Protein AF-A0AAN4CJ44-F1 (afdb_monomer)

pLDDT: mean 75.92, std 13.55, range [34.72, 87.44]

Solvent-accessible surface area (backbone atoms only — not comparable to full-atom values): 5022 Å² total; per-residue (Å²): 135,84,78,83,66,66,59,46,54,40,39,34,39,24,22,91,86,69,54,65,53,77,55,43,90,44,60,66,50,72,50,76,44,77,44,57,70,92,80,41,80,48,74,48,74,48,75,48,74,44,91,69,51,72,68,59,50,51,45,57,74,69,59,62,46,76,46,81,47,75,49,76,44,68,77,86,69,85,131

Organism: Shigella dysenteriae (NCBI:txid622)

Mean predicted aligned error: 8.91 Å

Sequence (79 aa):
MSKNWMRHFELLLVDDKGDGIKISELKVTFNIQKMPATIFNGFVGNFKVYNLSPTTQNRIMQKEFSRIQVIAGYKGQPD

Radius of gyration: 14.85 Å; Cα contacts (8 Å, |Δi|>4): 109; chains: 1; bounding box: 38×24×40 Å

Secondary structure (DSSP, 8-state):
------EEEEEEEE-TTS-EEE-TTS-EEEEEEEPPTTT-SSEEEEEEE-S--HHHHHHHHTT---EEEEEEEETT---

Structure (mmCIF, N/CA/C/O backbone):
data_AF-A0AAN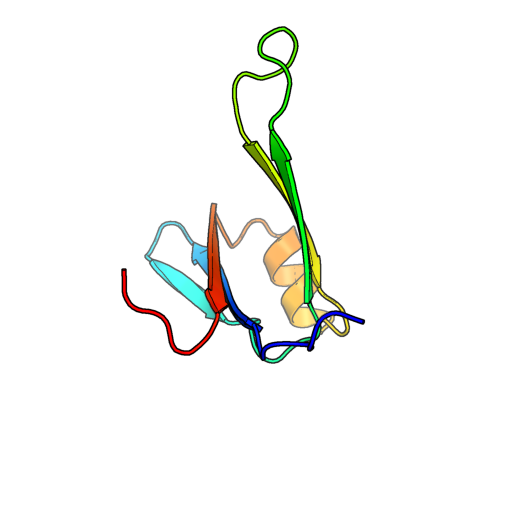4CJ44-F1
#
_entry.id   AF-A0AAN4CJ44-F1
#
loop_
_atom_site.group_PDB
_atom_site.id
_atom_site.type_symbol
_atom_site.label_atom_id
_atom_site.label_alt_id
_atom_site.label_comp_id
_atom_site.label_asym_id
_atom_site.label_entity_id
_atom_site.label_seq_id
_atom_site.pdbx_PDB_ins_code
_atom_site.Cartn_x
_atom_site.Cartn_y
_atom_site.Cartn_z
_atom_site.occupancy
_atom_site.B_iso_or_equiv
_atom_site.auth_seq_id
_atom_site.auth_comp_id
_atom_site.auth_asym_id
_atom_site.auth_atom_id
_atom_site.pdbx_PDB_model_num
ATOM 1 N N . MET A 1 1 ? 4.456 9.247 -27.147 1.00 34.72 1 MET A N 1
ATOM 2 C CA . MET A 1 1 ? 3.190 9.017 -26.416 1.00 34.72 1 MET A CA 1
ATOM 3 C C . MET A 1 1 ? 3.097 7.531 -26.090 1.00 34.72 1 MET A C 1
ATOM 5 O O . MET A 1 1 ? 2.741 6.757 -26.970 1.00 34.72 1 MET A O 1
ATOM 9 N N . SER A 1 2 ? 3.544 7.097 -24.904 1.00 36.12 2 SER A N 1
ATOM 10 C CA . SER A 1 2 ? 3.539 5.667 -24.565 1.00 36.12 2 SER A CA 1
ATOM 11 C C . SER A 1 2 ? 2.125 5.219 -24.206 1.00 36.12 2 SER A C 1
ATOM 13 O O . SER A 1 2 ? 1.407 5.867 -23.446 1.00 36.12 2 SER A O 1
ATOM 15 N N . LYS A 1 3 ? 1.711 4.126 -24.846 1.00 35.31 3 LYS A N 1
ATOM 16 C CA . LYS A 1 3 ? 0.403 3.498 -24.700 1.00 35.31 3 LYS A CA 1
ATOM 17 C C . LYS A 1 3 ? 0.196 3.118 -23.232 1.00 35.31 3 LYS A C 1
ATOM 19 O O . LYS A 1 3 ? 1.037 2.433 -22.656 1.00 35.31 3 LYS A O 1
ATOM 24 N N . ASN A 1 4 ? -0.922 3.555 -22.652 1.00 42.56 4 ASN A N 1
ATOM 25 C CA . ASN A 1 4 ? -1.441 3.059 -21.378 1.00 42.56 4 ASN A CA 1
ATOM 26 C C . ASN A 1 4 ? -1.743 1.565 -21.524 1.00 42.56 4 ASN A C 1
ATOM 28 O O . ASN A 1 4 ? -2.869 1.167 -21.815 1.00 42.56 4 ASN A O 1
ATOM 32 N N . TRP A 1 5 ? -0.723 0.725 -21.394 1.00 45.06 5 TRP A N 1
ATOM 33 C CA . TRP A 1 5 ? -0.926 -0.702 -21.234 1.00 45.06 5 TRP A CA 1
ATOM 34 C C . TRP A 1 5 ? -1.658 -0.887 -19.918 1.00 45.06 5 TRP A C 1
ATOM 36 O O . TRP A 1 5 ? -1.197 -0.392 -18.890 1.00 45.06 5 TRP A O 1
ATOM 46 N N . MET A 1 6 ? -2.834 -1.513 -19.989 1.00 49.75 6 MET A N 1
ATOM 47 C CA . MET A 1 6 ? -3.672 -1.835 -18.840 1.00 49.75 6 MET A CA 1
ATOM 48 C C . MET A 1 6 ? -2.803 -2.541 -17.801 1.00 49.75 6 MET A C 1
ATOM 50 O O . MET A 1 6 ? -2.509 -3.731 -17.925 1.00 49.75 6 MET A O 1
ATOM 54 N N . ARG A 1 7 ? -2.321 -1.774 -16.821 1.00 59.97 7 ARG A N 1
ATOM 55 C CA . ARG A 1 7 ? -1.558 -2.309 -15.705 1.00 59.97 7 ARG A CA 1
ATOM 56 C C . ARG A 1 7 ? -2.549 -3.140 -14.917 1.00 59.97 7 ARG A C 1
ATOM 58 O O . ARG A 1 7 ? -3.497 -2.591 -14.359 1.00 59.97 7 ARG A O 1
ATOM 65 N N . HIS A 1 8 ? -2.357 -4.454 -14.929 1.00 72.56 8 HIS A N 1
ATOM 66 C CA . HIS A 1 8 ? -3.016 -5.295 -13.948 1.00 72.56 8 HIS A CA 1
ATOM 67 C C . HIS A 1 8 ? -2.434 -4.871 -12.608 1.00 72.56 8 HIS A C 1
ATOM 69 O O . HIS A 1 8 ? -1.222 -4.962 -12.400 1.00 72.56 8 HIS A O 1
ATOM 75 N N . PHE A 1 9 ? -3.279 -4.279 -11.776 1.00 75.25 9 PHE A N 1
ATOM 76 C CA . PHE A 1 9 ? -2.894 -3.773 -10.476 1.00 75.25 9 PHE A CA 1
ATOM 77 C C . PHE A 1 9 ? -3.804 -4.402 -9.441 1.00 75.25 9 PHE A C 1
ATOM 79 O O . PHE A 1 9 ? -5.011 -4.164 -9.434 1.00 75.25 9 PHE A O 1
ATOM 86 N N . GLU A 1 10 ? -3.205 -5.185 -8.559 1.00 81.69 10 GLU A N 1
ATOM 87 C CA . GLU A 1 10 ? -3.865 -5.717 -7.390 1.00 81.69 10 GLU A CA 1
ATOM 88 C C . GLU A 1 10 ? -3.151 -5.245 -6.135 1.00 81.69 10 GLU A C 1
ATOM 90 O O . GLU A 1 10 ? -1.935 -5.363 -5.996 1.00 81.69 10 GLU A O 1
ATOM 95 N N . LEU A 1 11 ? -3.942 -4.695 -5.222 1.00 84.06 11 LEU A N 1
ATOM 96 C CA . LEU A 1 11 ? -3.526 -4.306 -3.887 1.00 84.06 11 LEU A CA 1
ATOM 97 C C . LEU A 1 11 ? -4.341 -5.118 -2.891 1.00 84.06 11 LEU A C 1
ATOM 99 O O . LEU A 1 11 ? -5.575 -5.055 -2.899 1.00 84.06 11 LEU A O 1
ATOM 103 N N . LEU A 1 12 ? -3.637 -5.860 -2.049 1.00 87.12 12 LEU A N 1
ATOM 104 C CA . LEU A 1 12 ? -4.197 -6.678 -0.989 1.00 87.12 12 LEU A CA 1
ATOM 105 C C . LEU A 1 12 ? -3.557 -6.252 0.335 1.00 87.12 12 LEU A C 1
ATOM 107 O O . LEU A 1 12 ? -2.332 -6.225 0.468 1.00 87.12 12 LEU A O 1
ATOM 111 N N . LEU A 1 13 ? -4.391 -5.898 1.306 1.00 87.06 13 LEU A N 1
ATOM 112 C CA . LEU A 1 13 ? -3.965 -5.692 2.688 1.00 87.06 13 LEU A CA 1
ATOM 113 C C . LEU A 1 13 ? -4.263 -6.963 3.462 1.00 87.06 13 LEU A C 1
ATOM 115 O O . LEU A 1 13 ? -5.391 -7.437 3.395 1.00 87.06 13 LEU A O 1
ATOM 119 N N . VAL A 1 14 ? -3.269 -7.510 4.153 1.00 87.44 14 VAL A N 1
ATOM 120 C CA . VAL A 1 14 ? -3.360 -8.802 4.841 1.00 87.44 14 VAL A CA 1
ATOM 121 C C . VAL A 1 14 ? -2.995 -8.613 6.309 1.00 87.44 14 VAL A C 1
ATOM 123 O O . VAL A 1 14 ? -2.063 -7.870 6.625 1.00 87.44 14 VAL A O 1
ATOM 126 N N . ASP A 1 15 ? -3.733 -9.269 7.193 1.00 87.06 15 ASP A N 1
ATOM 127 C CA . ASP A 1 15 ? -3.419 -9.432 8.610 1.00 87.06 15 ASP A CA 1
ATOM 128 C C . ASP A 1 15 ? -2.436 -10.599 8.829 1.00 87.06 15 ASP A C 1
ATOM 130 O O . ASP A 1 15 ? -2.143 -11.387 7.929 1.00 87.06 15 ASP A O 1
ATOM 134 N N . ASP A 1 16 ? -1.924 -10.742 10.047 1.00 81.94 16 ASP A N 1
ATOM 135 C CA . ASP A 1 16 ? -1.014 -11.813 10.459 1.00 81.94 16 ASP A CA 1
ATOM 136 C C . ASP A 1 16 ? -1.618 -13.216 10.259 1.00 81.94 16 ASP A C 1
ATOM 138 O O . ASP A 1 16 ? -0.914 -14.179 9.964 1.00 81.94 16 ASP A O 1
ATOM 142 N N . LYS A 1 17 ? -2.950 -13.317 10.322 1.00 80.38 17 LYS A N 1
ATOM 143 C CA . LYS A 1 17 ? -3.699 -14.569 10.132 1.00 80.38 17 LYS A CA 1
ATOM 144 C C . LYS A 1 17 ? -3.878 -14.982 8.668 1.00 80.38 17 LYS A C 1
ATOM 146 O O . LYS A 1 17 ? -4.373 -16.074 8.409 1.00 80.38 17 LYS A O 1
ATOM 151 N N . GLY A 1 18 ? -3.487 -14.135 7.713 1.00 76.31 18 GLY A N 1
ATOM 152 C CA . GLY A 1 18 ? -3.682 -14.377 6.279 1.00 76.31 18 GLY A CA 1
ATOM 153 C C . GLY A 1 18 ? -5.021 -13.879 5.723 1.00 76.31 18 GLY A C 1
ATOM 154 O O . GLY A 1 18 ? -5.204 -13.880 4.506 1.00 76.31 18 GLY A O 1
ATOM 155 N N . ASP A 1 19 ? -5.924 -13.400 6.581 1.00 80.69 19 ASP A N 1
ATOM 156 C CA . ASP A 1 19 ? -7.149 -12.712 6.175 1.00 80.69 19 ASP A CA 1
ATOM 157 C C . ASP A 1 19 ? -6.851 -11.282 5.729 1.00 80.69 19 ASP A C 1
ATOM 159 O O . ASP A 1 19 ? -6.000 -10.594 6.289 1.00 80.69 19 ASP A O 1
ATOM 163 N N . GLY A 1 20 ? -7.552 -10.811 4.703 1.00 83.44 20 GLY A N 1
ATOM 164 C CA . GLY A 1 20 ? -7.239 -9.526 4.105 1.00 83.44 20 GLY A CA 1
ATOM 165 C C . GLY A 1 20 ? -8.352 -8.936 3.261 1.00 83.44 20 GLY A C 1
ATOM 166 O O . GLY A 1 20 ? -9.354 -9.581 2.958 1.00 83.44 20 GLY A O 1
ATOM 167 N N . ILE A 1 21 ? -8.159 -7.683 2.862 1.00 84.81 21 ILE A N 1
ATOM 168 C CA . ILE A 1 21 ? -9.067 -6.970 1.968 1.00 84.81 21 ILE A CA 1
ATOM 169 C C . ILE A 1 21 ? -8.372 -6.624 0.659 1.00 84.81 21 ILE A C 1
ATOM 171 O O . ILE A 1 21 ? -7.270 -6.067 0.627 1.00 84.81 21 ILE A O 1
ATOM 175 N N . LYS A 1 22 ? -9.040 -6.939 -0.448 1.00 83.44 22 LYS A N 1
ATOM 176 C CA . LYS A 1 22 ? -8.589 -6.573 -1.786 1.00 83.44 22 LYS A CA 1
ATOM 177 C C . LYS A 1 22 ? -9.152 -5.203 -2.141 1.00 83.44 22 LYS A C 1
ATOM 179 O O . LYS A 1 22 ? -10.358 -5.001 -2.105 1.00 83.44 22 LYS A O 1
ATOM 184 N N . ILE A 1 23 ? -8.279 -4.273 -2.514 1.00 80.12 23 ILE A N 1
ATOM 185 C CA . ILE A 1 23 ? -8.640 -2.880 -2.836 1.00 80.12 23 ILE A CA 1
ATOM 186 C C . ILE A 1 23 ? -8.289 -2.537 -4.290 1.00 80.12 23 ILE A C 1
ATOM 188 O O . ILE A 1 23 ? -8.003 -1.400 -4.653 1.00 80.12 23 ILE A O 1
ATOM 192 N N . SER A 1 24 ? -8.272 -3.563 -5.138 1.00 72.56 24 SER A N 1
ATOM 193 C CA . SER A 1 24 ? -7.803 -3.478 -6.527 1.00 72.56 24 SER A CA 1
ATOM 194 C C . SER A 1 24 ? -8.802 -2.784 -7.456 1.00 72.56 24 SER A C 1
ATOM 196 O O . SER A 1 24 ? -8.426 -2.304 -8.516 1.00 72.56 24 SER A O 1
ATOM 198 N N . GLU A 1 25 ? -10.071 -2.721 -7.054 1.00 76.25 25 GLU A N 1
ATOM 199 C CA . GLU A 1 25 ? -11.149 -2.080 -7.818 1.00 76.25 25 GLU A CA 1
ATOM 200 C C . GLU A 1 25 ? -11.144 -0.551 -7.683 1.00 76.25 25 GLU A C 1
ATOM 202 O O . GLU A 1 25 ? -11.800 0.154 -8.449 1.00 76.25 25 GLU A O 1
ATOM 207 N N . LEU A 1 26 ? -10.398 -0.021 -6.711 1.00 77.56 26 LEU A N 1
ATOM 208 C CA . LEU A 1 26 ? -10.274 1.413 -6.505 1.00 77.56 26 LEU A CA 1
ATOM 209 C C . LEU A 1 26 ? -9.161 2.005 -7.365 1.00 77.56 26 LEU A C 1
ATOM 211 O O . LEU A 1 26 ? -8.193 1.348 -7.748 1.00 77.56 26 LEU A O 1
ATOM 215 N N . LYS A 1 27 ? -9.264 3.309 -7.626 1.00 79.94 27 LYS A N 1
ATOM 216 C CA . LYS A 1 27 ? -8.185 4.049 -8.273 1.00 79.94 27 LYS A CA 1
ATOM 217 C C . LYS A 1 27 ? -6.999 4.129 -7.314 1.00 79.94 27 LYS A C 1
ATOM 219 O O . LYS A 1 27 ? -7.098 4.755 -6.260 1.00 79.94 27 LYS A O 1
ATOM 224 N N . VAL A 1 28 ? -5.868 3.546 -7.704 1.00 78.75 28 VAL A N 1
ATOM 225 C CA . VAL A 1 28 ? -4.622 3.576 -6.927 1.00 78.75 28 VAL A CA 1
ATOM 226 C C . VAL A 1 28 ? -3.505 4.194 -7.753 1.00 78.75 28 VAL A C 1
ATOM 228 O O . VAL A 1 28 ? -3.337 3.886 -8.932 1.00 78.75 28 VAL A O 1
ATOM 231 N N . THR A 1 29 ? -2.720 5.067 -7.130 1.00 81.94 29 THR A N 1
ATOM 232 C CA . THR A 1 29 ? -1.425 5.499 -7.656 1.00 81.94 29 THR A CA 1
ATOM 233 C C . THR A 1 29 ? -0.327 4.993 -6.738 1.00 81.94 29 THR A C 1
ATOM 235 O O . THR A 1 29 ? -0.470 4.992 -5.516 1.00 81.94 29 THR A O 1
ATOM 238 N N . PHE A 1 30 ? 0.771 4.522 -7.317 1.00 80.44 30 PHE A N 1
ATOM 239 C CA . PHE A 1 30 ? 1.900 4.031 -6.545 1.00 80.44 30 PHE A CA 1
ATOM 240 C C . PHE A 1 30 ? 3.219 4.487 -7.147 1.00 80.44 30 PHE A C 1
ATOM 242 O O . PHE A 1 30 ? 3.322 4.732 -8.350 1.00 80.44 30 PHE A O 1
ATOM 249 N N . ASN A 1 31 ? 4.222 4.605 -6.289 1.00 82.50 31 ASN A N 1
ATOM 250 C CA . ASN A 1 31 ? 5.564 5.012 -6.658 1.00 82.50 31 ASN A CA 1
ATOM 251 C C . ASN A 1 31 ? 6.568 4.241 -5.805 1.00 82.50 31 ASN A C 1
ATOM 253 O O . ASN A 1 31 ? 6.547 4.352 -4.581 1.00 82.50 31 ASN A O 1
ATOM 257 N N . ILE A 1 32 ? 7.432 3.465 -6.454 1.00 82.56 32 ILE A N 1
ATOM 258 C CA . ILE A 1 32 ? 8.486 2.698 -5.793 1.00 82.56 32 ILE A CA 1
ATOM 259 C C . ILE A 1 32 ? 9.804 3.413 -6.060 1.00 82.56 32 ILE A C 1
ATOM 261 O O . ILE A 1 32 ? 10.193 3.594 -7.212 1.00 82.56 32 ILE A O 1
ATOM 265 N N . GLN A 1 33 ? 10.485 3.820 -4.995 1.00 81.75 33 GLN A N 1
ATOM 266 C CA . GLN A 1 33 ? 11.787 4.472 -5.070 1.00 81.75 33 GLN A CA 1
ATOM 267 C C . GLN A 1 33 ? 12.823 3.637 -4.331 1.00 81.75 33 GLN A C 1
ATOM 269 O O . GLN A 1 33 ? 12.591 3.191 -3.208 1.00 81.75 33 GLN A O 1
ATOM 274 N N . LYS A 1 34 ? 13.981 3.433 -4.959 1.00 82.62 34 LYS A N 1
ATOM 275 C CA . LYS A 1 34 ? 15.141 2.853 -4.285 1.00 82.62 34 LYS A CA 1
ATOM 276 C C . LYS A 1 34 ? 15.781 3.937 -3.427 1.00 82.62 34 LYS A C 1
ATOM 278 O O . LYS A 1 34 ? 16.184 4.970 -3.959 1.00 82.62 34 LYS A O 1
ATOM 283 N N . MET A 1 35 ? 15.855 3.715 -2.121 1.00 84.75 35 MET A N 1
ATOM 284 C CA . MET A 1 35 ? 16.532 4.649 -1.232 1.00 84.75 35 MET A CA 1
ATOM 285 C C . MET A 1 35 ? 18.051 4.435 -1.283 1.00 84.75 35 MET A C 1
ATOM 287 O O . MET A 1 35 ? 18.516 3.313 -1.509 1.00 84.75 35 MET A O 1
ATOM 291 N N . PRO A 1 36 ? 18.844 5.509 -1.130 1.00 79.06 36 PRO A N 1
ATOM 292 C CA . PRO A 1 36 ? 20.290 5.391 -1.064 1.00 79.06 36 PRO A CA 1
ATOM 293 C C . PRO A 1 36 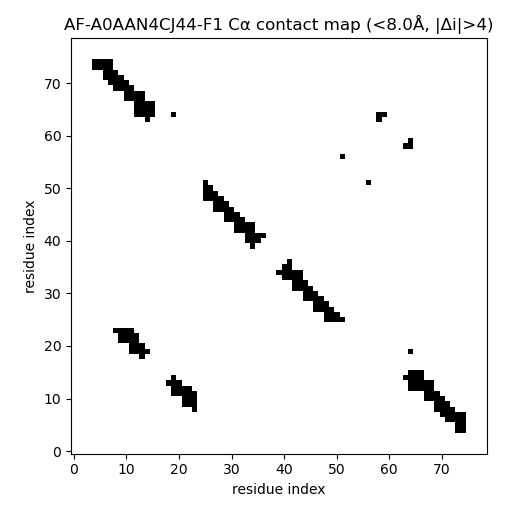? 20.707 4.628 0.199 1.00 79.06 36 PRO A C 1
ATOM 295 O O . PRO A 1 36 ? 20.132 4.812 1.275 1.00 79.06 36 PRO A O 1
ATOM 298 N N . ALA A 1 37 ? 21.753 3.807 0.070 1.00 73.12 37 ALA A N 1
ATOM 299 C CA . ALA A 1 37 ? 22.254 2.935 1.136 1.00 73.12 37 ALA A CA 1
ATOM 300 C C . ALA A 1 37 ? 22.674 3.686 2.413 1.00 73.12 37 ALA A C 1
ATOM 302 O O . ALA A 1 37 ? 22.696 3.097 3.487 1.00 73.12 37 ALA A O 1
ATOM 303 N N . THR A 1 38 ? 22.969 4.983 2.306 1.00 75.75 38 THR A N 1
ATOM 304 C CA . THR A 1 38 ? 23.320 5.864 3.428 1.00 75.75 38 THR A CA 1
ATOM 305 C C . THR A 1 38 ? 22.14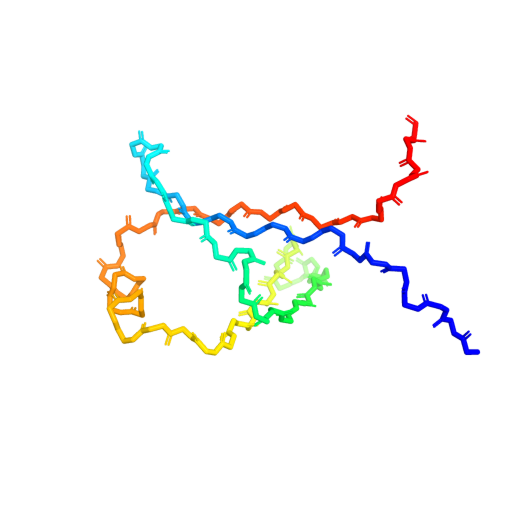1 6.221 4.334 1.00 75.75 38 THR A C 1
ATOM 307 O O . THR A 1 38 ? 22.368 6.630 5.466 1.00 75.75 38 THR A O 1
ATOM 310 N N . ILE A 1 39 ? 20.899 6.081 3.859 1.00 73.12 39 ILE A N 1
ATOM 311 C CA . ILE A 1 39 ? 19.681 6.387 4.628 1.00 73.12 39 ILE A CA 1
ATOM 312 C C . ILE A 1 39 ? 18.929 5.096 4.945 1.00 73.12 39 ILE A C 1
ATOM 314 O O . ILE 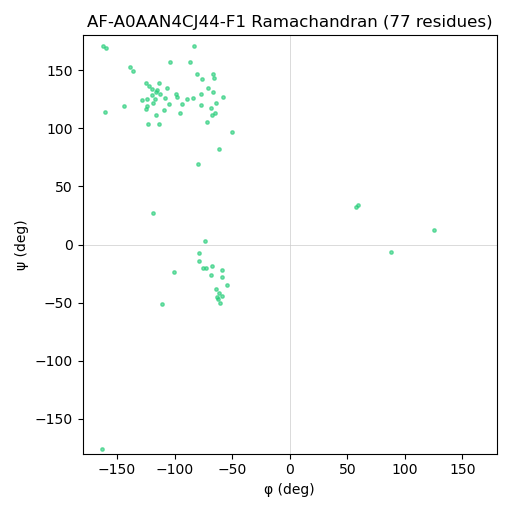A 1 39 ? 18.577 4.835 6.091 1.00 73.12 39 ILE A O 1
ATOM 318 N N . PHE A 1 40 ? 18.675 4.285 3.919 1.00 71.12 40 PHE A N 1
ATOM 319 C CA . PHE A 1 40 ? 17.941 3.035 4.039 1.00 71.12 40 PHE A CA 1
ATOM 320 C C . PHE A 1 40 ? 18.270 2.177 2.821 1.00 71.12 40 PHE A C 1
ATOM 322 O O . PHE A 1 40 ? 17.944 2.543 1.692 1.00 71.12 40 PHE A O 1
ATOM 329 N N . ASN A 1 41 ? 18.940 1.044 3.025 1.00 72.25 41 ASN A N 1
ATOM 330 C CA . ASN A 1 41 ? 19.303 0.151 1.928 1.00 72.25 41 ASN A CA 1
ATOM 331 C C . ASN A 1 41 ? 18.104 -0.722 1.521 1.00 72.25 41 ASN A C 1
ATOM 333 O O . ASN A 1 41 ? 18.072 -1.924 1.777 1.00 72.25 41 ASN A O 1
ATOM 337 N N . GLY A 1 42 ? 17.092 -0.096 0.922 1.00 81.25 42 GLY A N 1
ATOM 338 C CA . GLY A 1 42 ? 15.848 -0.757 0.551 1.00 81.25 42 GLY A CA 1
ATOM 339 C C . GLY A 1 42 ? 15.021 0.023 -0.466 1.00 81.25 42 GLY A C 1
ATOM 340 O O . GLY A 1 42 ? 15.427 1.065 -0.986 1.00 81.25 42 GLY A O 1
ATOM 341 N N . PHE A 1 43 ? 13.838 -0.506 -0.759 1.00 82.81 43 PHE A N 1
ATOM 342 C CA . PHE A 1 43 ? 12.854 0.130 -1.628 1.00 82.81 43 PHE A CA 1
ATOM 343 C C . PHE A 1 43 ? 11.708 0.670 -0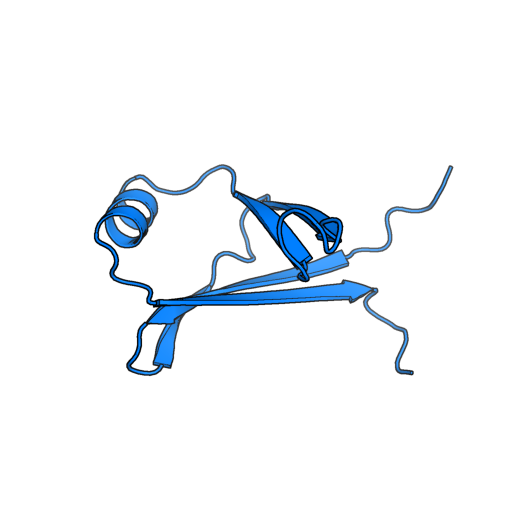.781 1.00 82.81 43 PHE A C 1
ATOM 345 O O . PHE A 1 43 ? 11.191 -0.030 0.086 1.00 82.81 43 PHE A O 1
ATOM 352 N N . VAL A 1 44 ? 11.290 1.901 -1.055 1.00 83.56 44 VAL A N 1
ATOM 353 C CA . VAL A 1 44 ? 10.117 2.513 -0.433 1.00 83.56 44 VAL A CA 1
ATOM 354 C C . VAL A 1 44 ? 9.015 2.614 -1.475 1.00 83.56 44 VAL A C 1
ATOM 356 O O . VAL A 1 44 ? 9.153 3.310 -2.482 1.00 83.56 44 VAL A O 1
ATOM 359 N N . GLY A 1 45 ? 7.919 1.897 -1.231 1.00 81.88 45 GLY A N 1
ATOM 360 C CA . GLY A 1 45 ? 6.694 1.974 -2.016 1.00 81.88 45 GLY A CA 1
ATOM 361 C C . GLY A 1 45 ? 5.704 2.935 -1.369 1.00 81.88 45 GLY A C 1
ATOM 362 O O . GLY A 1 45 ? 5.188 2.662 -0.290 1.00 81.88 45 GLY A O 1
ATOM 363 N N . ASN A 1 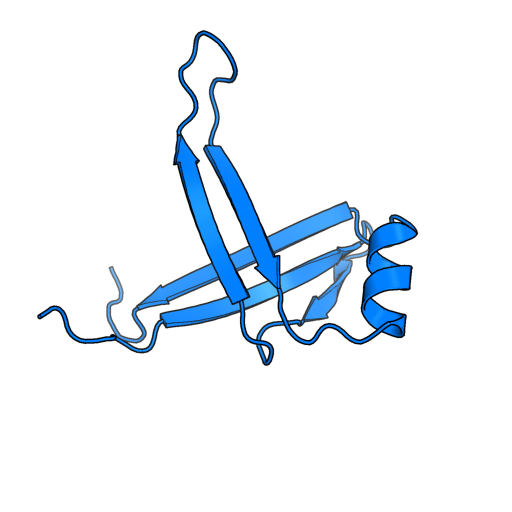46 ? 5.420 4.051 -2.031 1.00 82.19 46 ASN A N 1
ATOM 364 C CA . ASN A 1 46 ? 4.351 4.964 -1.646 1.00 82.19 46 ASN A CA 1
ATOM 365 C C . ASN A 1 46 ? 3.082 4.602 -2.415 1.00 82.19 46 ASN A C 1
ATOM 367 O O . ASN A 1 46 ? 3.084 4.661 -3.644 1.00 82.19 46 ASN A O 1
ATOM 371 N N . PHE A 1 47 ? 2.003 4.278 -1.703 1.00 82.00 47 PHE A N 1
ATOM 372 C CA . PHE A 1 47 ? 0.708 3.910 -2.279 1.00 82.00 47 PHE A CA 1
ATOM 373 C C . PHE A 1 47 ? -0.350 4.930 -1.862 1.00 82.00 47 PHE A C 1
ATOM 375 O O . PHE A 1 47 ? -0.542 5.189 -0.677 1.00 82.00 47 PHE A O 1
ATOM 382 N N . LYS A 1 48 ? -1.044 5.515 -2.838 1.00 85.62 48 LYS A N 1
ATOM 383 C CA . LYS A 1 48 ? -2.188 6.405 -2.632 1.00 85.62 48 LYS A CA 1
ATOM 384 C C . LYS A 1 48 ? -3.423 5.755 -3.231 1.00 85.62 48 LYS A C 1
ATOM 386 O O . LYS A 1 48 ? -3.538 5.625 -4.449 1.00 85.62 48 LYS A O 1
ATOM 391 N N . VAL A 1 49 ? -4.342 5.356 -2.364 1.00 83.19 49 VAL A N 1
ATOM 392 C CA . VAL A 1 49 ? -5.634 4.790 -2.751 1.00 8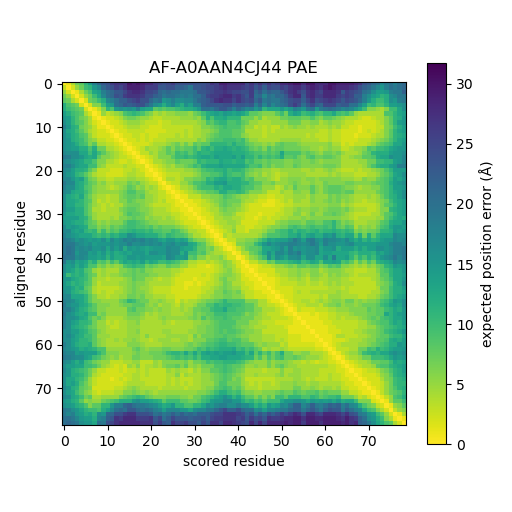3.19 49 VAL A CA 1
ATOM 393 C C . VAL A 1 49 ? -6.690 5.884 -2.662 1.00 83.19 49 VAL A C 1
ATOM 395 O O . VAL A 1 49 ? -6.780 6.582 -1.655 1.00 83.19 49 VAL A O 1
ATOM 398 N N . TYR A 1 50 ? -7.473 6.046 -3.722 1.00 82.75 50 TYR A N 1
ATOM 399 C CA . TYR A 1 50 ? -8.551 7.026 -3.798 1.00 82.75 50 TYR A CA 1
ATOM 400 C C . TYR A 1 50 ? -9.906 6.346 -3.625 1.00 82.75 50 TYR A C 1
ATOM 402 O O . TYR A 1 50 ? -10.058 5.165 -3.924 1.00 82.75 50 TYR A O 1
ATOM 410 N N . ASN A 1 51 ? -10.904 7.126 -3.201 1.00 83.69 51 ASN A N 1
ATOM 411 C CA . ASN A 1 51 ? -12.282 6.665 -3.011 1.00 83.69 51 ASN A CA 1
ATOM 412 C C . ASN A 1 51 ? -12.416 5.507 -2.004 1.00 83.69 51 ASN A C 1
ATOM 414 O O . ASN A 1 51 ? -13.245 4.614 -2.165 1.00 83.69 51 ASN A O 1
ATOM 418 N N . LEU A 1 52 ? -11.564 5.506 -0.975 1.00 82.62 52 LEU A N 1
ATOM 419 C CA . LEU A 1 52 ? -11.644 4.532 0.102 1.00 82.62 52 LEU A CA 1
ATOM 420 C C . LEU A 1 52 ? -12.880 4.823 0.960 1.00 82.62 52 LEU A C 1
ATOM 422 O O . LEU A 1 52 ? -13.121 5.974 1.325 1.00 82.62 52 LEU A O 1
ATOM 426 N N . SER A 1 53 ? -13.648 3.790 1.308 1.00 84.81 53 SER A N 1
ATOM 427 C CA . SER A 1 53 ? -14.764 3.980 2.235 1.00 84.81 53 SER A CA 1
ATOM 428 C C . SER A 1 53 ? -14.239 4.356 3.633 1.00 84.81 53 SER A C 1
ATOM 430 O O . SER A 1 53 ? -13.185 3.844 4.037 1.00 84.81 53 SER A O 1
ATOM 432 N N . PRO A 1 54 ? -14.965 5.183 4.411 1.00 85.12 54 PRO A N 1
ATOM 433 C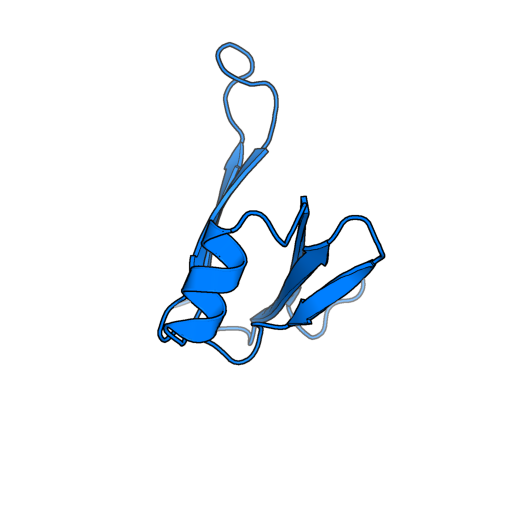 CA . PRO A 1 54 ? -14.589 5.495 5.792 1.00 85.12 54 PRO A CA 1
ATOM 434 C C . PRO A 1 54 ? -14.403 4.234 6.648 1.00 85.12 54 PRO A C 1
ATOM 436 O O . PRO A 1 54 ? -13.502 4.162 7.480 1.00 85.12 54 PRO A O 1
ATOM 439 N N . THR A 1 55 ? -15.207 3.199 6.390 1.00 85.50 55 THR A N 1
ATOM 440 C CA . THR A 1 55 ? -15.101 1.887 7.035 1.00 85.50 55 THR A CA 1
ATOM 441 C C . THR A 1 55 ? -13.747 1.236 6.766 1.00 85.50 55 THR A C 1
ATOM 443 O O . THR A 1 55 ? -13.061 0.824 7.697 1.00 85.50 55 THR A O 1
ATOM 446 N N . THR A 1 56 ? -13.324 1.177 5.501 1.00 83.06 56 THR A N 1
ATOM 447 C CA . THR A 1 56 ? -12.025 0.611 5.112 1.00 83.06 56 THR A CA 1
ATOM 448 C C . THR A 1 56 ? -10.872 1.430 5.687 1.00 83.06 56 THR A C 1
ATOM 450 O O . THR A 1 56 ? -9.887 0.860 6.144 1.00 83.06 56 THR A O 1
ATOM 453 N N . GLN A 1 57 ? -11.002 2.759 5.716 1.00 84.44 57 GLN A N 1
ATOM 454 C CA . GLN A 1 57 ? -9.981 3.643 6.276 1.00 84.44 57 GLN A CA 1
ATOM 455 C C . GLN A 1 57 ? -9.780 3.370 7.767 1.00 84.44 57 GLN A C 1
ATOM 457 O O . GLN A 1 57 ? -8.645 3.202 8.210 1.00 84.44 57 GLN A O 1
ATOM 462 N N . ASN A 1 58 ? -10.873 3.270 8.525 1.00 85.94 58 ASN A N 1
ATOM 463 C CA . ASN A 1 58 ? -10.815 2.985 9.955 1.00 85.94 58 ASN A CA 1
ATOM 464 C C . ASN A 1 58 ? -10.164 1.628 10.238 1.00 85.94 58 ASN A C 1
ATOM 466 O O . ASN A 1 58 ? -9.304 1.553 11.111 1.00 85.94 58 ASN A O 1
ATOM 470 N N . ARG A 1 59 ? -10.484 0.589 9.456 1.00 84.62 59 ARG A N 1
ATOM 471 C CA . ARG A 1 59 ? -9.841 -0.734 9.569 1.00 84.62 59 ARG A CA 1
ATOM 472 C C . ARG A 1 59 ? -8.325 -0.667 9.365 1.00 84.62 59 ARG A C 1
ATOM 474 O O . ARG A 1 59 ? -7.562 -1.211 10.157 1.00 84.62 59 ARG A O 1
ATOM 481 N N . ILE A 1 60 ? -7.869 0.083 8.356 1.00 83.94 60 ILE A N 1
ATOM 482 C CA . ILE A 1 60 ? -6.432 0.296 8.110 1.00 83.94 60 ILE A CA 1
ATOM 483 C C . ILE A 1 60 ? -5.776 1.043 9.278 1.00 83.94 60 ILE A C 1
ATOM 485 O O . ILE A 1 60 ? -4.703 0.656 9.739 1.00 83.94 60 ILE A O 1
ATOM 489 N N . MET A 1 61 ? -6.417 2.100 9.782 1.00 83.75 61 MET A N 1
ATOM 490 C CA . MET A 1 61 ? -5.880 2.905 10.886 1.00 83.75 61 MET A CA 1
ATOM 491 C C . MET A 1 61 ? -5.847 2.153 12.222 1.00 83.75 61 MET A C 1
ATOM 493 O O . MET A 1 61 ? -4.989 2.440 13.055 1.00 83.75 61 MET A O 1
ATOM 497 N N . GLN A 1 62 ? -6.725 1.167 12.415 1.00 85.56 62 GLN A N 1
ATOM 498 C CA . GLN A 1 62 ? -6.749 0.304 13.599 1.00 85.56 62 GLN A CA 1
ATOM 499 C C . GLN A 1 62 ? -5.616 -0.734 13.635 1.00 85.56 62 GLN A C 1
ATOM 501 O O . GLN A 1 62 ? -5.547 -1.511 14.583 1.00 85.56 62 GLN A O 1
ATOM 506 N N . LYS A 1 63 ? -4.700 -0.722 12.653 1.00 79.44 63 LYS A N 1
ATOM 507 C CA . LYS A 1 63 ? -3.606 -1.699 12.516 1.00 79.44 63 LYS A CA 1
ATOM 508 C C . LYS A 1 63 ? -4.113 -3.144 12.416 1.00 79.44 63 LYS A C 1
ATOM 510 O O . LYS A 1 63 ? -3.430 -4.064 12.844 1.00 79.44 63 LYS A O 1
ATOM 515 N N . GLU A 1 64 ? -5.295 -3.325 11.822 1.00 81.25 64 GLU A N 1
ATOM 516 C CA . GLU A 1 64 ? -5.877 -4.643 11.533 1.00 81.25 64 GLU A CA 1
ATOM 517 C C . GLU A 1 64 ? -5.078 -5.401 10.458 1.00 81.25 64 GLU A C 1
ATOM 519 O O . GLU A 1 64 ? -5.210 -6.606 10.329 1.00 81.25 64 GLU A O 1
ATOM 524 N N . PHE A 1 65 ? -4.247 -4.708 9.674 1.00 85.38 65 PHE A N 1
ATOM 525 C CA . PHE A 1 65 ? -3.422 -5.313 8.629 1.00 85.38 65 PHE A CA 1
ATOM 526 C C . PHE A 1 65 ? -1.940 -5.157 8.966 1.00 85.38 65 PHE A C 1
ATOM 528 O O . PHE A 1 65 ? -1.477 -4.060 9.288 1.00 85.38 65 PHE A O 1
ATOM 535 N N . SER A 1 66 ? -1.189 -6.247 8.839 1.00 84.94 66 SER A N 1
ATOM 536 C CA . SER A 1 66 ? 0.242 -6.322 9.139 1.00 84.94 66 SER A CA 1
ATOM 537 C C . SER A 1 66 ? 1.112 -6.239 7.880 1.00 84.94 66 SER A C 1
ATOM 539 O O . SER A 1 66 ? 2.271 -5.822 7.950 1.00 84.94 66 SER A O 1
ATOM 541 N N . ARG A 1 67 ? 0.567 -6.588 6.705 1.00 86.06 67 ARG A N 1
ATOM 542 C CA . ARG A 1 67 ? 1.292 -6.598 5.428 1.00 86.06 6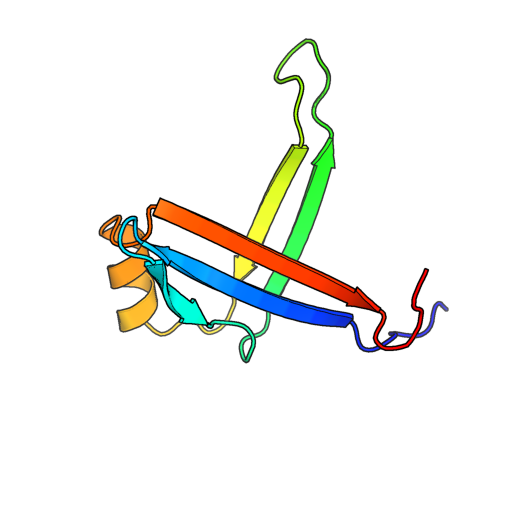7 ARG A CA 1
ATOM 543 C C . ARG A 1 67 ? 0.498 -6.000 4.275 1.00 86.06 67 ARG A C 1
ATOM 545 O O . ARG A 1 67 ? -0.716 -6.139 4.168 1.00 86.06 67 ARG A O 1
ATOM 552 N N . ILE A 1 68 ? 1.246 -5.409 3.345 1.00 84.75 68 ILE A N 1
ATOM 553 C CA . ILE A 1 68 ? 0.751 -4.962 2.042 1.00 84.75 68 ILE A CA 1
ATOM 554 C C . ILE A 1 68 ? 1.325 -5.896 0.977 1.00 84.75 68 ILE A C 1
ATOM 556 O O . ILE A 1 68 ? 2.540 -6.086 0.904 1.00 84.75 68 ILE A O 1
ATOM 560 N N . GLN A 1 69 ? 0.460 -6.475 0.149 1.00 86.25 69 GLN A N 1
ATOM 561 C CA . GLN A 1 69 ? 0.837 -7.223 -1.044 1.00 86.25 69 GLN A CA 1
ATOM 562 C C . GLN A 1 69 ? 0.371 -6.466 -2.282 1.00 86.25 69 GLN A C 1
ATOM 564 O O . GLN A 1 69 ? -0.787 -6.055 -2.378 1.00 86.25 69 GLN A O 1
ATOM 569 N N . VAL A 1 70 ? 1.291 -6.271 -3.223 1.00 81.81 70 VAL A N 1
ATOM 570 C CA . VAL A 1 70 ? 1.024 -5.540 -4.459 1.00 81.81 70 VAL A CA 1
ATOM 571 C C . VAL A 1 70 ? 1.470 -6.376 -5.638 1.00 81.81 70 VAL A C 1
ATOM 573 O O . VAL A 1 70 ? 2.635 -6.756 -5.722 1.00 81.81 70 VAL A O 1
ATOM 576 N N . ILE A 1 71 ? 0.548 -6.616 -6.562 1.00 81.19 71 ILE A N 1
ATOM 577 C CA . ILE A 1 71 ? 0.817 -7.240 -7.851 1.00 81.19 71 ILE A CA 1
ATOM 578 C C . ILE A 1 71 ? 0.560 -6.164 -8.893 1.00 81.19 71 ILE A C 1
ATOM 580 O O . ILE A 1 71 ? -0.580 -5.817 -9.177 1.00 81.19 71 ILE A O 1
ATOM 584 N N . ALA A 1 72 ? 1.627 -5.589 -9.430 1.00 74.56 72 ALA A N 1
ATOM 585 C CA . ALA A 1 72 ? 1.538 -4.578 -10.470 1.00 74.56 72 ALA A CA 1
ATOM 586 C C . ALA A 1 72 ? 2.360 -5.041 -11.669 1.00 74.56 72 ALA A C 1
ATOM 588 O O . ALA A 1 72 ? 3.567 -5.234 -11.549 1.00 74.56 72 ALA A O 1
ATOM 589 N N . GLY A 1 73 ? 1.716 -5.216 -12.819 1.00 69.12 73 GLY A N 1
ATOM 590 C CA . GLY A 1 73 ? 2.382 -5.732 -14.009 1.00 69.12 73 GLY A CA 1
ATOM 591 C C . GLY A 1 73 ? 1.645 -5.408 -15.299 1.00 69.12 73 GLY A C 1
ATOM 592 O O . GLY A 1 73 ? 0.505 -4.933 -15.302 1.00 69.12 73 GLY A O 1
ATOM 593 N N . TYR A 1 74 ? 2.314 -5.656 -16.418 1.00 65.31 74 TYR A N 1
ATOM 594 C CA . TYR A 1 74 ? 1.695 -5.573 -17.733 1.00 65.31 74 TYR A CA 1
ATOM 595 C C . TYR A 1 74 ? 0.981 -6.888 -18.031 1.00 65.31 74 TYR A C 1
ATOM 597 O O . TYR A 1 74 ? 1.573 -7.962 -17.955 1.00 65.31 74 TYR A O 1
ATOM 605 N N . LYS A 1 75 ? -0.309 -6.816 -18.366 1.00 58.75 75 LYS A N 1
ATOM 606 C CA . LYS A 1 75 ? -1.065 -8.001 -18.769 1.00 58.75 75 LYS A CA 1
ATOM 607 C C . LYS A 1 75 ? -0.589 -8.422 -20.167 1.00 58.75 75 LYS A C 1
ATOM 609 O O . LYS A 1 75 ? -0.923 -7.746 -21.136 1.00 58.75 75 LYS A O 1
ATOM 614 N N . GLY A 1 76 ? 0.192 -9.503 -20.264 1.00 58.62 76 GLY A N 1
ATOM 615 C CA . GLY A 1 76 ? 0.541 -10.130 -21.548 1.00 58.62 76 GLY A CA 1
ATOM 616 C C . GLY A 1 76 ? 2.023 -10.334 -21.880 1.00 58.62 76 GLY A C 1
ATOM 617 O O . GLY A 1 76 ? 2.301 -10.666 -23.027 1.00 58.62 76 GLY A O 1
ATOM 618 N N . GLN A 1 77 ? 2.962 -10.185 -20.943 1.00 45.03 77 GLN A N 1
ATOM 619 C CA . GLN A 1 77 ? 4.319 -10.713 -21.137 1.00 45.03 77 GLN A CA 1
ATOM 620 C C . GLN A 1 77 ? 4.677 -11.667 -19.994 1.00 45.03 77 GLN A C 1
ATOM 622 O O . GLN A 1 77 ? 4.908 -11.197 -18.881 1.00 45.03 77 GLN A O 1
ATOM 627 N N . PRO A 1 78 ? 4.645 -12.992 -20.229 1.00 46.84 78 PRO A N 1
ATOM 628 C CA . PRO A 1 78 ? 5.459 -13.902 -19.441 1.00 46.84 78 PRO A CA 1
ATOM 629 C C . PRO A 1 78 ? 6.928 -13.606 -19.769 1.00 46.84 78 PRO A C 1
ATOM 631 O O . PRO A 1 78 ? 7.267 -13.468 -20.947 1.00 46.84 78 PRO A O 1
ATOM 634 N N . ASP A 1 79 ? 7.758 -13.456 -18.740 1.00 47.00 79 ASP A N 1
ATOM 635 C CA . ASP A 1 79 ? 9.191 -13.736 -18.881 1.00 47.00 79 ASP A CA 1
ATOM 636 C C . ASP A 1 79 ? 9.383 -15.251 -19.069 1.00 47.00 79 ASP A C 1
ATOM 638 O O . ASP A 1 79 ? 8.671 -16.023 -18.377 1.00 47.00 79 ASP A O 1
#

Nearest PDB structures (foldseek):
  4yb7-assembly1_D  TM=2.581E-01  e=2.557E+00  Campylobacter jejuni RM1221
  1xbw-assembly2_C  TM=2.678E-01  e=5.188E+00  Staphylococcus aureus subsp. aureus MW2

Foldseek 3Di:
DDDPQPKQKWKWFAAPVRDIDILSPFDKDKDWDQDDVVVPRGIDIDMDTPPDDPVNVVCVVVVRGDDMDMDTGGPDDDD